Protein AF-A0A7S2GLL6-F1 (afdb_monomer_lite)

Secondary structure (DSSP, 8-state):
---HHHHH-SHHHHHHHHTTSEEEEEEESSTT--SB-SSEEEEPPEEEEEHHHHHHHHHTT--SS-EEEEEEEESTT-HHHHTT-PPPGGGTT---S--EEEEE-S---PPS---SS-------SS--------GGGGGGS-----EEEE--

Organism: NCBI:txid156173

Radius of gyration: 17.19 Å; chains: 1; bounding box: 39×44×42 Å

Foldseek 3Di:
DQQLLLVQDDLVLCCVQFQAPKAKKFKAQAQLDALDDPAAGEAGAIDIDGPNVVSVVLVVVDPRRMWMKGDFTACVVRVSVVVSRPDDPVCVPDDDPTDGDIDINPRDDDDDDDDPDPDDDDDNDDDDDDDDDDPVCPVVPPDDDHHYHYDD

Structure (mmCIF, N/CA/C/O backbone):
data_AF-A0A7S2GLL6-F1
#
_entry.id   AF-A0A7S2GLL6-F1
#
loop_
_atom_site.group_PDB
_atom_site.id
_atom_site.type_symbol
_atom_site.label_atom_id
_atom_site.label_alt_id
_atom_site.label_comp_id
_atom_site.label_asym_id
_atom_site.label_entity_id
_atom_site.label_seq_id
_atom_site.pdbx_PDB_ins_code
_atom_site.Cartn_x
_atom_site.Cartn_y
_atom_site.Cartn_z
_atom_site.occupancy
_atom_site.B_iso_or_equiv
_atom_site.auth_seq_id
_atom_site.auth_comp_id
_atom_site.auth_asym_id
_atom_site.auth_atom_id
_atom_site.pdbx_PDB_model_num
ATOM 1 N N . GLU A 1 1 ? -16.017 -15.454 1.161 1.00 59.62 1 GLU A N 1
ATOM 2 C CA . GLU A 1 1 ? -16.542 -14.085 1.348 1.00 59.62 1 GLU A CA 1
ATOM 3 C C . GLU A 1 1 ? -16.637 -13.806 2.843 1.00 59.62 1 GLU A C 1
ATOM 5 O O . GLU A 1 1 ? -16.836 -14.754 3.592 1.00 59.62 1 GLU A O 1
ATOM 10 N N . GLY A 1 2 ? -16.397 -12.566 3.283 1.00 84.25 2 GLY A N 1
ATOM 11 C CA . GLY A 1 2 ? -16.370 -12.213 4.713 1.00 84.25 2 GLY A CA 1
ATOM 12 C C . GLY A 1 2 ? -14.980 -12.174 5.362 1.00 84.25 2 GLY A C 1
ATOM 13 O O . GLY A 1 2 ? -14.867 -12.342 6.573 1.00 84.25 2 GLY A O 1
ATOM 14 N N . TRP A 1 3 ? -13.912 -11.973 4.583 1.00 92.50 3 TRP A N 1
ATOM 15 C CA . TRP A 1 3 ? -12.583 -11.766 5.162 1.00 92.50 3 TRP A CA 1
ATOM 16 C C . TRP A 1 3 ? -12.548 -10.422 5.900 1.00 92.50 3 TRP A C 1
ATOM 18 O O . TRP A 1 3 ? -12.931 -9.404 5.318 1.00 92.50 3 TRP A O 1
ATOM 28 N N . GLY A 1 4 ? -12.100 -10.417 7.160 1.00 95.69 4 GLY A N 1
ATOM 29 C CA . GLY A 1 4 ? -12.157 -9.259 8.063 1.00 95.69 4 GLY A CA 1
ATOM 30 C C . GLY A 1 4 ? -11.750 -7.931 7.412 1.00 95.69 4 GLY A C 1
ATOM 31 O O . GLY A 1 4 ? -12.572 -7.012 7.414 1.00 95.69 4 GLY A O 1
ATOM 32 N N . PRO A 1 5 ? -10.582 -7.842 6.746 1.00 95.56 5 PRO A N 1
ATOM 33 C CA . PRO A 1 5 ? -10.143 -6.618 6.082 1.00 95.56 5 PRO A CA 1
ATOM 34 C C . PRO A 1 5 ? -11.139 -6.078 5.056 1.00 95.56 5 PRO A C 1
ATOM 36 O O . PRO A 1 5 ? -11.451 -4.893 5.054 1.00 95.56 5 PRO A O 1
ATOM 39 N N . THR A 1 6 ? -11.699 -6.942 4.207 1.00 94.06 6 THR A N 1
ATOM 40 C CA . THR A 1 6 ? -12.628 -6.514 3.142 1.00 94.06 6 THR A CA 1
ATOM 41 C C . THR A 1 6 ? -13.955 -5.978 3.673 1.00 94.06 6 THR A C 1
ATOM 43 O O . THR A 1 6 ? -14.636 -5.232 2.975 1.00 94.06 6 THR A O 1
ATOM 46 N N . VAL A 1 7 ? -14.317 -6.346 4.904 1.00 94.62 7 VAL A N 1
ATOM 47 C CA . VAL A 1 7 ? -15.575 -5.944 5.540 1.00 94.62 7 VAL A CA 1
ATOM 48 C C . VAL A 1 7 ? -15.368 -4.740 6.454 1.00 94.62 7 VAL A C 1
ATOM 50 O O . VAL A 1 7 ? -16.154 -3.799 6.403 1.00 94.62 7 VAL A O 1
ATOM 53 N N . ARG A 1 8 ? -14.316 -4.767 7.279 1.00 96.00 8 ARG A N 1
ATOM 54 C CA . ARG A 1 8 ? -14.133 -3.846 8.408 1.00 96.00 8 ARG A CA 1
ATOM 55 C C . ARG A 1 8 ? -13.152 -2.723 8.137 1.00 96.00 8 ARG A C 1
ATOM 57 O O . ARG A 1 8 ? -13.306 -1.664 8.716 1.00 96.00 8 ARG A O 1
ATOM 64 N N . TRP A 1 9 ? -12.145 -2.924 7.283 1.00 95.88 9 TRP A N 1
ATOM 65 C CA . TRP A 1 9 ? -11.098 -1.915 7.111 1.00 95.88 9 TRP A CA 1
ATOM 66 C C . TRP A 1 9 ? -11.604 -0.753 6.256 1.00 95.88 9 TRP A C 1
ATOM 68 O O . TRP A 1 9 ? -11.473 -0.720 5.027 1.00 95.88 9 TRP A O 1
ATOM 78 N N . ASP A 1 10 ? -12.225 0.198 6.935 1.00 94.06 10 ASP A N 1
ATOM 79 C CA . ASP A 1 10 ? -12.424 1.570 6.508 1.00 94.06 10 ASP A CA 1
ATOM 80 C C . ASP A 1 10 ? -11.568 2.514 7.366 1.00 94.06 10 ASP A C 1
ATOM 82 O O . ASP A 1 10 ? -10.787 2.094 8.219 1.00 94.06 10 ASP A O 1
ATOM 86 N N . ALA A 1 11 ? -11.669 3.813 7.106 1.00 93.81 11 ALA A N 1
ATOM 87 C CA . ALA A 1 11 ? -10.831 4.782 7.789 1.00 93.81 11 ALA A CA 1
ATOM 88 C C . ALA A 1 11 ? -11.160 4.950 9.289 1.00 93.81 11 ALA A C 1
ATOM 90 O O . ALA A 1 11 ? -10.252 5.299 10.037 1.00 93.81 11 ALA A O 1
ATOM 91 N N . ASP A 1 12 ? -12.396 4.696 9.739 1.00 96.12 12 ASP A N 1
ATOM 92 C CA . ASP A 1 12 ? -12.729 4.777 11.171 1.00 96.12 12 ASP A CA 1
ATOM 93 C C . ASP A 1 12 ? -12.155 3.567 11.904 1.00 96.12 12 ASP A C 1
ATOM 95 O O . ASP A 1 12 ? -11.447 3.723 12.897 1.00 96.12 12 ASP A O 1
ATOM 99 N N . HIS A 1 13 ? -12.351 2.370 11.349 1.00 97.44 13 HIS A N 1
ATOM 100 C CA . HIS A 1 13 ? -11.842 1.129 11.928 1.00 97.44 13 HIS A CA 1
ATOM 101 C C . HIS A 1 13 ? -10.313 1.110 12.020 1.00 97.44 13 HIS A C 1
ATOM 103 O O . HIS A 1 13 ? -9.748 0.731 13.043 1.00 97.44 13 HIS A O 1
ATOM 109 N N . LEU A 1 14 ? -9.612 1.566 10.975 1.00 96.31 14 LEU A N 1
ATOM 110 C CA . LEU A 1 14 ? -8.148 1.667 11.015 1.00 96.31 14 LEU A CA 1
ATOM 111 C C . LEU A 1 14 ? -7.670 2.641 12.110 1.00 96.31 14 LEU A C 1
ATOM 113 O O . LEU A 1 14 ? -6.650 2.392 12.757 1.00 96.31 14 LEU A O 1
ATOM 117 N N . GLN A 1 15 ? -8.402 3.738 12.327 1.00 96.31 15 GLN A N 1
ATOM 118 C CA . GLN A 1 15 ? -8.087 4.718 13.364 1.00 96.31 15 GLN A CA 1
ATOM 119 C C . GLN A 1 15 ? -8.365 4.170 14.770 1.00 96.31 15 GLN A C 1
ATOM 121 O O . GLN A 1 15 ? -7.562 4.395 15.672 1.00 96.31 15 GLN A O 1
ATOM 126 N N . GLU A 1 16 ? -9.454 3.427 14.952 1.00 97.75 16 GLU A N 1
ATOM 127 C CA . GLU A 1 16 ? -9.795 2.782 16.221 1.00 97.75 16 GLU A CA 1
ATOM 128 C C . GLU A 1 16 ? -8.783 1.690 16.594 1.00 97.75 16 GLU A C 1
ATOM 130 O O . GLU A 1 16 ? -8.258 1.681 17.707 1.00 97.75 16 GLU A O 1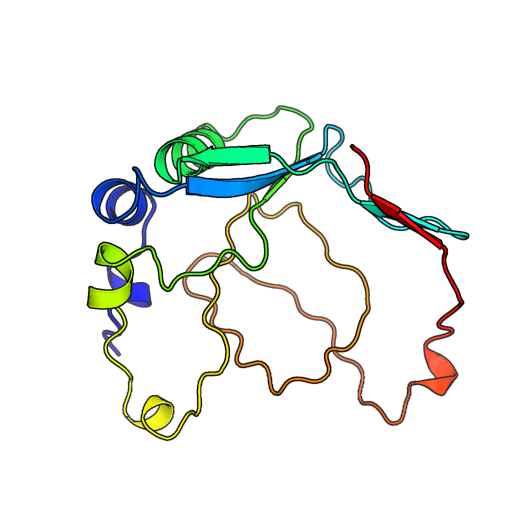
ATOM 135 N N . MET A 1 17 ? -8.455 0.803 15.652 1.00 97.75 17 MET A N 1
ATOM 136 C CA . MET A 1 17 ? -7.684 -0.409 15.945 1.00 97.75 17 MET A CA 1
ATOM 137 C C . MET A 1 17 ? -6.169 -0.208 15.981 1.00 97.75 17 MET A C 1
ATOM 139 O O . MET A 1 17 ? -5.469 -0.993 16.620 1.00 97.75 17 MET A O 1
ATOM 143 N N . ALA A 1 18 ? -5.643 0.791 15.268 1.00 97.44 18 ALA A N 1
ATOM 144 C CA . ALA A 1 18 ? -4.201 1.020 15.169 1.00 97.44 18 ALA A CA 1
ATOM 145 C C . ALA A 1 18 ? -3.824 2.507 15.094 1.00 97.44 18 ALA A C 1
ATOM 147 O O . ALA A 1 18 ? -2.694 2.844 14.756 1.00 97.44 18 ALA A O 1
ATOM 148 N N . GLY A 1 19 ? -4.734 3.429 15.423 1.00 97.06 19 GLY A N 1
ATOM 149 C CA . GLY A 1 19 ? -4.502 4.862 15.238 1.00 97.06 19 GLY A CA 1
ATOM 150 C C . GLY A 1 19 ? -3.318 5.433 16.018 1.00 97.06 19 GLY A C 1
ATOM 151 O O . GLY A 1 19 ? -2.760 6.434 15.580 1.00 97.06 19 GLY A O 1
ATOM 152 N N . ALA A 1 20 ? -2.923 4.820 17.138 1.00 96.94 20 ALA A N 1
ATOM 153 C CA . ALA A 1 20 ? -1.761 5.232 17.928 1.00 96.94 20 ALA A CA 1
ATOM 154 C C . ALA A 1 20 ? -0.426 4.676 17.401 1.00 96.94 20 ALA A C 1
ATOM 156 O O . ALA A 1 20 ? 0.625 5.175 17.808 1.00 96.94 20 ALA A O 1
ATOM 157 N N . GLU A 1 21 ? -0.466 3.680 16.511 1.00 96.69 21 GLU A N 1
ATOM 158 C CA . GLU A 1 21 ? 0.728 3.007 16.010 1.00 96.69 21 GLU A CA 1
ATOM 159 C C . GLU A 1 21 ? 1.549 3.948 15.120 1.00 96.69 21 GLU A C 1
ATOM 161 O O . GLU A 1 21 ? 0.986 4.624 14.244 1.00 96.69 21 GLU A O 1
ATOM 166 N N . PRO A 1 22 ? 2.875 4.022 15.324 1.00 96.12 22 PRO A N 1
ATOM 167 C CA . PRO A 1 22 ? 3.742 4.797 14.460 1.00 96.12 22 PRO A CA 1
ATOM 168 C C . PRO A 1 22 ? 3.900 4.096 13.109 1.00 96.12 22 PRO A C 1
ATOM 170 O O . PRO A 1 22 ? 4.077 2.880 13.036 1.00 96.12 22 PRO A O 1
ATOM 173 N N . LEU A 1 23 ? 3.919 4.874 12.030 1.00 95.12 23 LEU A N 1
ATOM 174 C CA . LEU A 1 23 ? 4.334 4.386 10.723 1.00 95.12 23 LEU A CA 1
ATOM 175 C C . LEU A 1 23 ? 5.187 5.404 9.979 1.00 95.12 23 LEU A C 1
ATOM 177 O O . LEU A 1 23 ? 5.034 6.620 10.131 1.00 95.12 23 LEU A O 1
ATOM 181 N N . GLU A 1 24 ? 6.082 4.876 9.150 1.00 94.50 24 GLU A N 1
ATOM 182 C CA . GLU A 1 24 ? 6.837 5.680 8.203 1.00 94.50 24 GLU A CA 1
ATOM 183 C C . GLU A 1 24 ? 5.901 6.183 7.101 1.00 94.50 24 GLU A C 1
ATOM 185 O O . GLU A 1 24 ? 5.140 5.423 6.489 1.00 94.50 24 GLU A O 1
ATOM 190 N N . VAL A 1 25 ? 5.981 7.478 6.839 1.00 92.19 25 VAL A N 1
ATOM 191 C CA . VAL A 1 25 ? 5.300 8.148 5.745 1.00 92.19 25 VAL A CA 1
ATOM 192 C C . VAL A 1 25 ? 6.304 8.923 4.920 1.00 92.19 25 VAL A C 1
ATOM 194 O O . VAL A 1 25 ? 7.343 9.386 5.396 1.00 92.19 25 VAL A O 1
ATOM 197 N N . THR A 1 26 ? 5.962 9.103 3.662 1.00 89.00 26 THR A N 1
ATOM 198 C CA . THR A 1 26 ? 6.678 9.982 2.764 1.00 89.00 26 THR A CA 1
ATOM 199 C C . THR A 1 26 ? 5.726 11.054 2.270 1.00 89.00 26 THR A C 1
ATOM 201 O O . THR A 1 26 ? 4.582 10.766 1.908 1.00 89.00 26 THR A O 1
ATOM 204 N N . VAL A 1 27 ? 6.218 12.291 2.256 1.00 84.69 27 VAL A N 1
ATOM 205 C CA . VAL A 1 27 ? 5.485 13.458 1.770 1.00 84.69 27 VAL A CA 1
ATOM 206 C C . VAL A 1 27 ? 6.241 14.042 0.587 1.00 84.69 27 VAL A C 1
ATOM 208 O O . VAL A 1 27 ? 7.425 14.357 0.682 1.00 84.69 27 VAL A O 1
ATOM 211 N N . VAL A 1 28 ? 5.547 14.195 -0.533 1.00 79.69 28 VAL A N 1
ATOM 212 C CA . VAL A 1 28 ? 6.074 14.806 -1.751 1.00 79.69 28 VAL A CA 1
ATOM 213 C C . VAL A 1 28 ? 5.324 16.110 -1.973 1.00 79.69 28 VAL A C 1
ATOM 215 O O . VAL A 1 28 ? 4.107 16.101 -2.087 1.00 79.69 28 VAL A O 1
ATOM 218 N N . THR A 1 29 ? 6.029 17.239 -2.020 1.00 72.50 29 THR A N 1
ATOM 219 C CA . THR A 1 29 ? 5.430 18.591 -2.046 1.00 72.50 29 THR A CA 1
ATOM 220 C C . THR A 1 29 ? 4.953 19.056 -3.423 1.00 72.50 29 THR A C 1
ATOM 222 O O . THR A 1 29 ? 4.463 20.175 -3.554 1.00 72.50 29 THR A O 1
ATOM 225 N N . GLN A 1 30 ? 5.109 18.215 -4.446 1.00 70.94 30 GLN A N 1
ATOM 226 C CA . GLN A 1 30 ? 4.552 18.417 -5.777 1.00 70.94 30 GLN A CA 1
ATOM 227 C C . GLN A 1 30 ? 3.923 17.104 -6.241 1.00 70.94 30 GLN A C 1
ATOM 229 O O . GLN A 1 30 ? 4.636 16.125 -6.501 1.00 70.94 30 GLN A O 1
ATOM 234 N N . ALA A 1 31 ? 2.596 17.084 -6.357 1.00 63.72 31 ALA A N 1
ATOM 235 C CA . ALA A 1 31 ? 1.864 15.909 -6.807 1.00 63.72 31 ALA A CA 1
ATOM 236 C C . ALA A 1 31 ? 2.359 15.465 -8.193 1.00 63.72 31 ALA A C 1
ATOM 238 O O . ALA A 1 31 ? 2.583 16.276 -9.095 1.00 63.72 31 ALA A O 1
ATOM 239 N N . GLY A 1 32 ? 2.577 14.160 -8.358 1.00 61.12 32 GLY A N 1
ATOM 240 C CA . GLY A 1 32 ? 3.076 13.589 -9.611 1.00 61.12 32 GLY A CA 1
ATOM 241 C C . GLY A 1 32 ? 4.551 13.871 -9.922 1.00 61.12 32 GLY A C 1
ATOM 242 O O . GLY A 1 32 ? 5.015 13.468 -10.989 1.00 61.12 32 GLY A O 1
ATOM 243 N N . SER A 1 33 ? 5.306 14.515 -9.022 1.00 66.50 33 SER A N 1
ATOM 244 C CA . SER A 1 33 ? 6.765 14.518 -9.138 1.00 66.50 33 SER A CA 1
ATOM 245 C C . SER A 1 33 ? 7.295 13.107 -8.871 1.00 66.50 33 SER A C 1
ATOM 247 O O . SER A 1 33 ? 6.890 12.424 -7.931 1.00 66.50 33 SER A O 1
ATOM 249 N N . PHE A 1 34 ? 8.138 12.628 -9.782 1.00 65.06 34 PHE A N 1
ATOM 250 C CA . PHE A 1 34 ? 8.639 11.262 -9.761 1.00 65.06 34 PHE A CA 1
ATOM 251 C C . PHE A 1 34 ? 9.947 11.198 -8.992 1.00 65.06 34 PHE A C 1
ATOM 253 O O . PHE A 1 34 ? 10.821 12.043 -9.181 1.00 65.06 34 PHE A O 1
ATOM 260 N N . GLU A 1 35 ? 10.135 10.100 -8.262 1.00 73.12 35 GLU A N 1
ATOM 261 C CA . GLU A 1 35 ? 11.434 9.739 -7.694 1.00 73.12 35 GLU A CA 1
ATOM 262 C C . GLU A 1 35 ? 12.485 9.496 -8.788 1.00 73.12 35 GLU A C 1
ATOM 264 O O . GLU A 1 35 ? 13.644 9.302 -8.481 1.00 73.12 35 GLU A O 1
ATOM 269 N N . VAL A 1 36 ? 12.134 9.461 -10.078 1.00 72.81 36 VAL A N 1
ATOM 270 C CA . VAL A 1 36 ? 13.047 9.057 -11.155 1.00 72.81 36 VAL A CA 1
ATOM 271 C C . VAL A 1 36 ? 13.447 10.224 -12.034 1.00 72.81 36 VAL A C 1
ATOM 273 O O . VAL A 1 36 ? 12.615 10.862 -12.676 1.00 72.81 36 VAL A O 1
ATOM 276 N N . ARG A 1 37 ? 14.760 10.404 -12.153 1.00 76.50 37 ARG A N 1
ATOM 277 C CA . ARG A 1 37 ? 15.433 11.224 -13.159 1.00 76.50 37 ARG A CA 1
ATOM 278 C C . ARG A 1 37 ? 16.224 10.320 -14.111 1.00 76.50 37 ARG A C 1
ATOM 280 O O . ARG A 1 37 ? 16.400 9.126 -13.864 1.00 76.50 37 ARG A O 1
ATOM 287 N N . ASN A 1 38 ? 16.730 10.894 -15.201 1.00 76.75 38 ASN A N 1
ATOM 288 C CA . ASN A 1 38 ? 17.503 10.142 -16.196 1.00 76.75 38 ASN A CA 1
ATOM 289 C C . ASN A 1 38 ? 18.761 9.488 -15.594 1.00 76.75 38 ASN A C 1
ATOM 291 O O . ASN A 1 38 ? 19.086 8.357 -15.945 1.00 76.75 38 ASN A O 1
ATOM 295 N N . ASP A 1 39 ? 19.437 10.170 -14.667 1.00 81.69 39 ASP A N 1
ATOM 296 C CA . ASP A 1 39 ? 20.724 9.765 -14.088 1.00 81.69 39 ASP A CA 1
ATOM 297 C C . ASP A 1 39 ? 20.642 9.277 -12.627 1.00 81.69 39 ASP A C 1
ATOM 299 O O . ASP A 1 39 ? 21.629 8.778 -12.072 1.00 81.69 39 ASP A O 1
ATOM 303 N N . ARG A 1 40 ? 19.486 9.435 -11.973 1.00 82.19 40 ARG A N 1
ATOM 304 C CA . ARG A 1 40 ? 19.317 9.156 -10.541 1.00 82.19 40 ARG A CA 1
ATOM 305 C C . ARG A 1 40 ? 17.876 8.861 -10.147 1.00 82.19 40 ARG A C 1
ATOM 307 O O . ARG A 1 40 ? 16.942 9.176 -10.878 1.00 82.19 40 ARG A O 1
ATOM 314 N N . ILE A 1 41 ? 17.725 8.282 -8.968 1.00 82.44 41 ILE A N 1
ATOM 315 C CA . ILE A 1 41 ? 16.475 8.157 -8.239 1.00 82.44 41 ILE A CA 1
ATOM 316 C C . ILE A 1 41 ? 16.586 9.076 -7.013 1.00 82.44 41 ILE A C 1
ATOM 318 O O . ILE A 1 41 ? 17.521 8.939 -6.234 1.00 82.44 41 ILE A O 1
ATOM 322 N N . GLU A 1 42 ? 15.690 10.049 -6.890 1.00 83.25 42 GLU A N 1
ATOM 323 C CA . GLU A 1 42 ? 15.553 10.973 -5.764 1.00 83.25 42 GLU A CA 1
ATOM 324 C C . GLU A 1 42 ? 14.428 10.464 -4.862 1.00 83.25 42 GLU A C 1
ATOM 326 O O . GLU A 1 42 ? 13.247 10.629 -5.174 1.00 83.25 42 GLU A O 1
ATOM 331 N N . ARG A 1 43 ? 14.778 9.825 -3.746 1.00 81.38 43 ARG A N 1
ATOM 332 C CA . ARG A 1 43 ? 13.786 9.380 -2.768 1.00 81.38 43 ARG A CA 1
ATOM 333 C C . ARG A 1 43 ? 13.407 10.541 -1.857 1.00 81.38 43 ARG A C 1
ATOM 335 O O . ARG A 1 43 ? 14.309 11.219 -1.353 1.00 81.38 43 ARG A O 1
ATOM 342 N N . PRO A 1 44 ? 12.110 10.770 -1.605 1.00 81.56 44 PRO A N 1
ATOM 343 C CA . PRO A 1 44 ? 11.693 11.865 -0.754 1.00 81.56 44 PRO A CA 1
ATOM 344 C C . PRO A 1 44 ? 12.033 11.551 0.712 1.00 81.56 44 PRO A C 1
ATOM 346 O O . PRO A 1 44 ? 12.240 10.380 1.065 1.00 81.56 44 PRO A O 1
ATOM 349 N N . PRO A 1 45 ? 12.113 12.580 1.571 1.00 82.69 45 PRO A N 1
ATOM 350 C CA . PRO A 1 45 ? 12.409 12.385 2.979 1.00 82.69 45 PRO A CA 1
ATOM 351 C C . PRO A 1 45 ? 11.313 11.548 3.638 1.00 82.69 45 PRO A C 1
ATOM 353 O O . PRO A 1 45 ? 10.123 11.643 3.316 1.00 82.69 45 PRO A O 1
ATOM 356 N N . LYS A 1 46 ? 11.743 10.710 4.574 1.00 87.44 46 LYS A N 1
ATOM 357 C CA . LYS A 1 46 ? 10.866 9.868 5.380 1.00 87.44 46 LYS A CA 1
ATOM 358 C C . LYS A 1 46 ? 10.584 10.573 6.696 1.00 87.44 46 LYS A C 1
ATOM 360 O O . LYS A 1 46 ? 11.460 11.195 7.289 1.00 87.44 46 LYS A O 1
ATOM 365 N N . SER A 1 47 ? 9.352 10.480 7.158 1.00 90.44 47 SER A N 1
ATOM 366 C CA . SER A 1 47 ? 8.935 10.960 8.472 1.00 90.44 47 SER A CA 1
ATOM 367 C C . SER A 1 47 ? 8.143 9.869 9.169 1.00 90.44 47 SER A C 1
ATOM 369 O O . SER A 1 47 ? 7.632 8.959 8.524 1.00 90.44 47 SER A O 1
ATOM 371 N N . VAL A 1 48 ? 8.033 9.951 10.488 1.00 93.88 48 VAL A N 1
ATOM 372 C CA . VAL A 1 48 ? 7.195 9.040 11.271 1.00 93.88 48 VAL A CA 1
ATOM 373 C C . VAL A 1 48 ? 6.031 9.838 11.835 1.00 93.88 48 VAL A C 1
ATOM 375 O O . VAL A 1 48 ? 6.227 10.922 12.381 1.00 93.88 48 VAL A O 1
ATOM 378 N N . MET A 1 49 ? 4.821 9.308 11.702 1.00 95.00 49 MET A N 1
ATOM 379 C CA . MET A 1 49 ? 3.624 9.848 12.349 1.00 95.00 49 MET A CA 1
ATOM 380 C C . MET A 1 49 ? 2.743 8.711 12.848 1.00 95.00 49 MET A C 1
ATOM 382 O O . MET A 1 49 ? 3.033 7.544 12.596 1.00 95.00 49 MET A O 1
ATOM 386 N N . LYS A 1 50 ? 1.673 9.037 13.569 1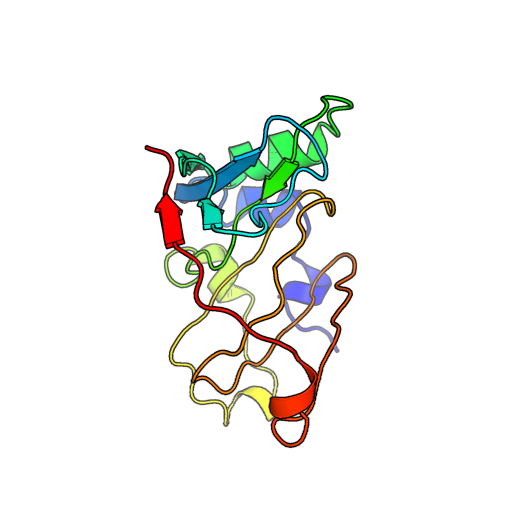.00 97.00 50 LYS A N 1
ATOM 387 C CA . LYS A 1 50 ? 0.678 8.042 13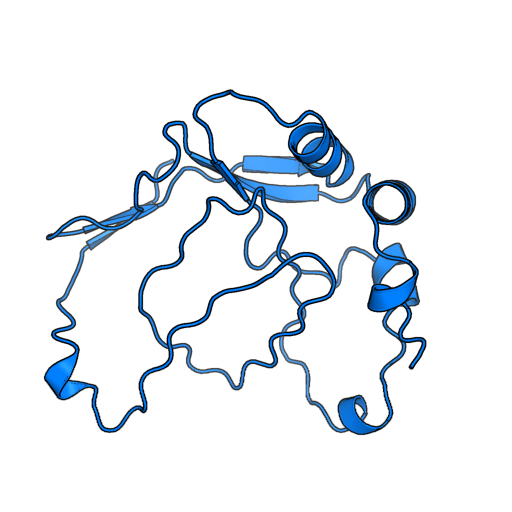.960 1.00 97.00 50 LYS A CA 1
ATOM 388 C C . LYS A 1 50 ? -0.212 7.686 12.772 1.00 97.00 50 LYS A C 1
ATOM 390 O O . LYS A 1 50 ? -0.552 8.557 11.968 1.00 97.00 50 LYS A O 1
ATOM 395 N N . LEU A 1 51 ? -0.666 6.437 12.697 1.00 96.44 51 LEU A N 1
ATOM 396 C CA . LEU A 1 51 ? -1.606 5.995 11.662 1.00 96.44 51 LEU A CA 1
ATOM 397 C C . LEU A 1 51 ? -2.884 6.841 11.647 1.00 96.44 51 LEU A C 1
ATOM 399 O O . LEU A 1 51 ? -3.366 7.213 10.579 1.00 96.44 51 LEU A O 1
ATOM 403 N N . GLY A 1 52 ? -3.409 7.194 12.822 1.00 95.94 52 GLY A N 1
ATOM 404 C CA . GLY A 1 52 ? -4.598 8.036 12.934 1.00 95.94 52 GLY A CA 1
ATOM 405 C C . GLY A 1 52 ? -4.402 9.430 12.331 1.00 95.94 52 GLY A C 1
ATOM 406 O O . GLY A 1 52 ? -5.329 9.963 11.718 1.00 95.94 52 GLY A O 1
ATOM 407 N N . ASP A 1 53 ? -3.196 9.993 12.442 1.00 94.81 53 ASP A N 1
ATOM 408 C CA . ASP A 1 53 ? -2.860 11.287 11.842 1.00 94.81 53 ASP A CA 1
ATOM 409 C C . ASP A 1 53 ? -2.796 11.171 10.315 1.00 94.81 53 ASP A C 1
ATOM 411 O O . ASP A 1 53 ? -3.395 11.988 9.615 1.00 94.81 53 ASP A O 1
ATOM 415 N N . LEU A 1 54 ? -2.170 10.109 9.788 1.00 93.62 54 LEU A N 1
ATOM 416 C CA . LEU A 1 54 ? -2.168 9.827 8.349 1.00 93.62 54 LEU A CA 1
ATOM 417 C C . LEU A 1 54 ? -3.595 9.681 7.805 1.00 93.62 54 LEU A C 1
ATOM 419 O O . LEU A 1 54 ? -3.938 10.296 6.798 1.00 93.62 54 LEU A O 1
ATOM 423 N N . ILE A 1 55 ? -4.446 8.897 8.470 1.00 93.75 55 ILE A N 1
ATOM 424 C CA . ILE A 1 55 ? -5.843 8.705 8.059 1.00 93.75 55 ILE A CA 1
ATOM 425 C C . ILE A 1 55 ? -6.589 10.039 8.038 1.00 93.75 55 ILE A C 1
ATOM 427 O O . ILE A 1 55 ? -7.320 10.322 7.087 1.00 93.75 55 ILE A O 1
ATOM 431 N N . ARG A 1 56 ? -6.392 10.881 9.060 1.00 92.00 56 ARG A N 1
ATOM 432 C CA . ARG A 1 56 ? -6.988 12.217 9.109 1.00 92.00 56 ARG A CA 1
ATOM 433 C C . ARG A 1 56 ? -6.526 13.069 7.926 1.00 92.00 56 ARG A C 1
ATOM 435 O O . ARG A 1 56 ? -7.369 13.696 7.292 1.00 92.00 56 ARG A O 1
ATOM 442 N N . LEU A 1 57 ? -5.235 13.055 7.591 1.00 89.75 57 LEU A N 1
ATOM 443 C CA . LEU A 1 57 ? -4.700 13.774 6.429 1.00 89.75 57 LEU A CA 1
ATOM 444 C C . LEU A 1 57 ? -5.313 13.275 5.112 1.00 89.75 57 LEU A C 1
ATOM 446 O O . LEU A 1 57 ? -5.770 14.086 4.311 1.00 89.75 57 LEU A O 1
ATOM 450 N N . LEU A 1 58 ? -5.416 11.956 4.920 1.00 88.06 58 LEU A N 1
ATOM 451 C CA . LEU A 1 58 ? -6.035 11.361 3.728 1.00 88.06 58 LEU A CA 1
ATOM 452 C C . LEU A 1 58 ? -7.539 11.687 3.620 1.00 88.06 58 LEU A C 1
ATOM 454 O O . LEU A 1 58 ? -8.055 11.890 2.520 1.00 88.06 58 LEU A O 1
ATOM 458 N N . ARG A 1 59 ? -8.252 11.771 4.753 1.00 86.50 59 ARG A N 1
ATOM 459 C CA . ARG A 1 59 ? -9.678 12.149 4.814 1.00 86.50 59 ARG A CA 1
ATOM 460 C C . ARG A 1 59 ? -9.929 13.607 4.496 1.00 86.50 59 ARG A C 1
ATOM 462 O O . ARG A 1 59 ? -10.922 13.918 3.845 1.00 86.50 59 ARG A O 1
ATOM 469 N N . LEU A 1 60 ? -9.046 14.486 4.964 1.00 82.31 60 LEU A N 1
ATOM 470 C CA . LEU A 1 60 ? -9.173 15.924 4.760 1.00 82.31 60 LEU A CA 1
ATOM 471 C C . LEU A 1 60 ? -9.057 16.325 3.283 1.00 82.31 60 LEU A C 1
ATOM 473 O O . LEU A 1 60 ? -9.232 17.508 3.014 1.00 82.31 60 LEU A O 1
ATOM 477 N N . LYS A 1 61 ? -8.809 15.363 2.364 1.00 63.31 61 LYS A N 1
ATOM 478 C CA . LYS A 1 61 ? -8.765 15.523 0.900 1.00 63.31 61 LYS A CA 1
ATOM 479 C C . LYS A 1 61 ? -8.217 16.894 0.546 1.00 63.31 61 LYS A C 1
ATOM 481 O O . LYS A 1 61 ? -8.930 17.767 0.063 1.00 63.31 61 LYS A O 1
ATOM 486 N N . THR A 1 62 ? -6.961 17.112 0.907 1.00 57.97 62 THR A N 1
ATOM 487 C CA . THR A 1 62 ? -6.354 18.413 0.696 1.00 57.97 62 THR A CA 1
ATOM 488 C C . THR A 1 62 ? -6.133 18.597 -0.801 1.00 57.97 62 THR A C 1
ATOM 490 O O . THR A 1 62 ? -5.322 17.875 -1.372 1.00 57.97 62 THR A O 1
ATOM 493 N N . ASP A 1 63 ? -6.739 19.626 -1.400 1.00 59.31 63 ASP A N 1
ATOM 494 C CA . ASP A 1 63 ? -6.347 20.202 -2.706 1.00 59.31 63 ASP A CA 1
ATOM 495 C C . ASP A 1 63 ? -4.923 20.800 -2.683 1.00 59.31 63 ASP A C 1
ATOM 497 O O . ASP A 1 63 ? -4.489 21.517 -3.587 1.00 59.31 63 ASP A O 1
ATOM 501 N N . ALA A 1 64 ? -4.177 20.540 -1.612 1.00 61.16 64 ALA A N 1
ATOM 502 C CA . ALA A 1 64 ? -2.770 20.821 -1.549 1.00 61.16 64 ALA A CA 1
ATOM 503 C C . ALA A 1 64 ? -2.067 19.981 -2.618 1.00 61.16 64 ALA A C 1
ATOM 505 O O . ALA A 1 64 ? -2.338 18.794 -2.781 1.00 61.16 64 ALA A O 1
ATOM 506 N N . ASN A 1 65 ? -1.144 20.608 -3.340 1.00 68.75 65 ASN A N 1
ATOM 507 C CA . ASN A 1 65 ? -0.334 19.981 -4.379 1.00 68.75 65 ASN A CA 1
ATOM 508 C C . ASN A 1 65 ? 0.709 19.013 -3.782 1.00 68.75 65 ASN A C 1
ATOM 510 O O . ASN A 1 65 ? 1.892 19.119 -4.077 1.00 68.75 65 ASN A O 1
ATOM 514 N N . LEU A 1 66 ? 0.298 18.108 -2.898 1.00 75.25 66 LEU A N 1
ATOM 515 C CA . LEU A 1 66 ? 1.162 17.184 -2.180 1.00 75.25 66 LEU A CA 1
ATOM 516 C C . LEU A 1 66 ? 0.687 15.743 -2.354 1.00 75.25 66 LEU A C 1
ATOM 518 O O . LEU A 1 66 ? -0.490 15.486 -2.580 1.00 75.25 66 LEU A O 1
ATOM 522 N N . THR A 1 67 ? 1.625 14.808 -2.250 1.00 81.94 67 THR A N 1
ATOM 523 C CA . THR A 1 67 ? 1.350 13.374 -2.215 1.00 81.94 67 THR A CA 1
ATOM 524 C C . THR A 1 67 ? 1.821 12.801 -0.888 1.00 81.94 67 THR A C 1
ATOM 526 O O . THR A 1 67 ? 2.990 12.969 -0.536 1.00 81.94 67 THR A O 1
ATOM 529 N N . ILE A 1 68 ? 0.935 12.121 -0.160 1.00 86.25 68 ILE A N 1
ATOM 530 C CA . ILE A 1 68 ? 1.263 11.430 1.093 1.00 86.25 68 ILE A CA 1
ATOM 531 C C . ILE A 1 68 ? 1.025 9.943 0.906 1.00 86.25 68 ILE A C 1
ATOM 533 O O . ILE A 1 68 ? -0.052 9.503 0.494 1.00 86.25 68 ILE A O 1
ATOM 537 N N . TYR A 1 69 ? 2.033 9.154 1.254 1.00 88.81 69 TYR A N 1
ATOM 538 C CA . TYR A 1 69 ? 1.918 7.711 1.211 1.00 88.81 69 TYR A CA 1
ATOM 539 C C . TYR A 1 69 ? 2.720 7.057 2.338 1.00 88.81 69 TYR A C 1
ATOM 541 O O . TYR A 1 69 ? 3.762 7.551 2.762 1.00 88.81 69 TYR A O 1
ATOM 549 N N . SER A 1 70 ? 2.252 5.896 2.778 1.00 91.69 70 SER A N 1
ATOM 550 C CA . SER A 1 70 ? 3.043 4.923 3.518 1.00 91.69 70 SER A CA 1
ATOM 551 C C . SER A 1 70 ? 3.247 3.697 2.632 1.00 91.69 70 SER A C 1
ATOM 553 O O . SER A 1 70 ? 2.288 3.149 2.073 1.00 91.69 70 SER A O 1
ATOM 555 N N . ARG A 1 71 ? 4.509 3.302 2.439 1.00 88.19 71 ARG A N 1
ATOM 556 C CA . ARG A 1 71 ? 4.894 2.154 1.608 1.00 88.19 71 ARG A CA 1
ATOM 557 C C . ARG A 1 71 ? 5.553 1.102 2.481 1.00 88.19 71 ARG A C 1
ATOM 559 O O . ARG A 1 71 ? 6.441 1.445 3.248 1.00 88.19 71 ARG A O 1
ATOM 566 N N . GLN A 1 72 ? 5.157 -0.159 2.299 1.00 91.50 72 GLN A N 1
ATOM 567 C CA . GLN A 1 72 ? 5.771 -1.297 2.993 1.00 91.50 72 GLN A CA 1
ATOM 568 C C . GLN A 1 72 ? 5.835 -1.094 4.520 1.00 91.50 72 GLN A C 1
ATOM 570 O O . GLN A 1 72 ? 6.819 -1.465 5.151 1.00 91.50 72 GLN A O 1
ATOM 575 N N . ALA A 1 73 ? 4.809 -0.475 5.117 1.00 94.31 73 ALA A N 1
ATOM 576 C CA . ALA A 1 73 ? 4.769 -0.347 6.567 1.00 94.31 73 ALA A CA 1
ATOM 577 C C . ALA A 1 73 ? 4.525 -1.736 7.172 1.00 94.31 73 ALA A C 1
ATOM 579 O O . ALA A 1 73 ? 3.593 -2.416 6.728 1.00 94.31 73 ALA A O 1
ATOM 580 N N . PRO A 1 74 ? 5.325 -2.171 8.160 1.00 95.19 74 PRO A N 1
ATOM 581 C CA . PRO A 1 74 ? 5.144 -3.477 8.768 1.00 95.19 74 PRO A CA 1
ATOM 582 C C . PRO A 1 74 ? 3.798 -3.510 9.488 1.00 95.19 74 PRO A C 1
ATOM 584 O O . PRO A 1 74 ? 3.484 -2.622 10.280 1.00 95.19 74 PRO A O 1
ATOM 587 N N . LEU A 1 75 ? 3.002 -4.541 9.220 1.00 95.31 75 LEU A N 1
ATOM 588 C CA . LEU A 1 75 ? 1.686 -4.689 9.838 1.00 95.31 75 LEU A CA 1
ATOM 589 C C . LEU A 1 75 ? 1.755 -5.423 11.184 1.00 95.31 75 LEU A C 1
ATOM 591 O O . LEU A 1 75 ? 0.858 -5.279 12.008 1.00 95.31 75 LEU A O 1
ATOM 595 N N . TRP A 1 76 ? 2.829 -6.179 11.433 1.00 94.88 76 TRP A N 1
ATOM 596 C CA . TRP A 1 76 ? 3.014 -6.968 12.656 1.00 94.88 76 TRP A CA 1
ATOM 597 C C . TRP A 1 76 ? 2.854 -6.193 13.980 1.00 94.88 76 TRP A C 1
ATOM 599 O O . TRP A 1 76 ? 2.296 -6.757 14.919 1.00 94.88 76 TRP A O 1
ATOM 609 N N . PRO A 1 77 ? 3.283 -4.921 14.097 1.00 94.31 77 PRO A N 1
ATOM 610 C CA . PRO A 1 77 ? 3.052 -4.139 15.313 1.00 94.31 77 PRO A CA 1
ATOM 611 C C . PRO A 1 77 ? 1.576 -3.775 15.543 1.00 94.31 77 PRO A C 1
ATOM 613 O O . PRO A 1 77 ? 1.173 -3.513 16.669 1.00 94.31 77 PRO A O 1
ATOM 616 N N . MET A 1 78 ? 0.743 -3.786 14.497 1.00 95.62 78 MET A N 1
ATOM 617 C CA . MET A 1 78 ? -0.642 -3.308 14.534 1.00 95.62 78 MET A CA 1
ATOM 618 C C . MET A 1 78 ? -1.599 -4.419 14.989 1.00 95.62 78 MET A C 1
ATOM 620 O O . MET A 1 78 ? -2.446 -4.888 14.224 1.00 95.62 78 MET A O 1
ATOM 624 N N . GLY A 1 79 ? -1.463 -4.854 16.246 1.00 94.75 79 GLY A N 1
ATOM 625 C CA . GLY A 1 79 ? -2.179 -6.012 16.802 1.00 94.75 79 GLY A CA 1
ATOM 626 C C . GLY A 1 79 ? -3.701 -5.973 16.616 1.00 94.75 79 GLY A C 1
ATOM 627 O O . GLY A 1 79 ? -4.312 -7.000 16.317 1.00 94.75 79 GLY A O 1
ATOM 628 N N . GLY A 1 80 ? -4.307 -4.785 16.701 1.00 93.81 80 GLY A N 1
ATOM 629 C CA . GLY A 1 80 ? -5.736 -4.597 16.448 1.00 93.81 80 GLY A CA 1
ATOM 630 C C . GLY A 1 80 ? -6.161 -4.966 15.023 1.00 93.81 80 GLY A C 1
ATOM 631 O O . GLY A 1 80 ? -7.195 -5.598 14.834 1.00 93.81 80 GLY A O 1
ATOM 632 N N . LEU A 1 81 ? -5.337 -4.646 14.021 1.00 96.06 81 LEU A N 1
ATOM 633 C CA . LEU A 1 81 ? -5.595 -5.001 12.622 1.00 96.06 81 LEU A CA 1
ATOM 634 C C . LEU A 1 81 ? -5.262 -6.463 12.327 1.00 96.06 81 LEU A C 1
ATOM 636 O O . LEU A 1 81 ? -5.975 -7.115 11.563 1.00 96.06 81 LEU A O 1
ATOM 640 N N . LEU A 1 82 ? -4.216 -7.008 12.957 1.00 95.25 82 LEU A N 1
ATOM 641 C CA . LEU A 1 82 ? -3.882 -8.428 12.831 1.00 95.25 82 LEU A CA 1
ATOM 642 C C . LEU A 1 82 ? -5.031 -9.337 13.284 1.00 95.25 82 LEU A C 1
ATOM 644 O O . LEU A 1 82 ? -5.234 -10.395 12.693 1.00 95.25 82 LEU A O 1
ATOM 648 N N . ALA A 1 83 ? -5.814 -8.922 14.283 1.00 94.31 83 ALA A N 1
ATOM 649 C CA . ALA A 1 83 ? -6.968 -9.685 14.756 1.00 94.31 83 ALA A CA 1
ATOM 650 C C . ALA A 1 83 ? -8.052 -9.885 13.675 1.00 94.31 83 ALA A C 1
ATOM 652 O O . ALA A 1 83 ? -8.782 -10.878 13.711 1.00 94.31 83 ALA A O 1
ATOM 653 N N . ASP A 1 84 ? -8.141 -8.990 12.685 1.00 95.38 84 ASP A N 1
ATOM 654 C CA . ASP A 1 84 ? -9.063 -9.143 11.555 1.00 95.38 84 ASP A CA 1
ATOM 655 C C . ASP A 1 84 ? -8.522 -10.077 10.463 1.00 95.38 84 ASP A C 1
ATOM 657 O O . ASP A 1 84 ? -9.301 -10.616 9.670 1.00 95.38 84 ASP A O 1
ATOM 661 N N . LEU A 1 85 ? -7.203 -10.302 10.416 1.00 91.75 85 LEU A N 1
ATOM 662 C CA . LEU A 1 85 ? -6.508 -11.102 9.402 1.00 91.75 85 LEU A CA 1
ATOM 663 C C . LEU A 1 85 ? -6.590 -12.610 9.656 1.00 91.75 85 LEU A C 1
ATOM 665 O O . LEU A 1 85 ? -5.618 -13.344 9.477 1.00 91.75 85 LEU A O 1
ATOM 669 N N . LYS A 1 86 ? -7.774 -13.118 10.005 1.00 89.06 86 LYS A N 1
ATOM 670 C CA . LYS A 1 86 ? -7.986 -14.567 10.008 1.00 89.06 86 LYS A CA 1
ATOM 671 C C . LYS A 1 86 ? -7.718 -15.106 8.590 1.00 89.06 86 LYS A C 1
ATOM 673 O O . LYS A 1 86 ? -8.375 -14.633 7.655 1.00 89.06 86 LYS A O 1
ATOM 678 N N . PRO A 1 87 ? -6.776 -16.049 8.398 1.00 87.19 87 PRO A N 1
ATOM 679 C CA . PRO A 1 87 ? -6.426 -16.529 7.068 1.00 87.19 87 PRO A CA 1
ATOM 680 C C . PRO A 1 87 ? -7.634 -17.191 6.404 1.00 87.19 87 PRO A C 1
ATOM 682 O O . PRO A 1 87 ? -8.429 -17.882 7.046 1.00 87.19 87 PRO A O 1
ATOM 685 N N . LEU A 1 88 ? -7.790 -16.953 5.102 1.00 88.00 88 LEU A N 1
ATOM 686 C CA . LEU A 1 88 ? -8.688 -17.753 4.275 1.00 88.00 88 LEU A CA 1
ATOM 687 C C . LEU A 1 88 ? -8.055 -19.125 4.041 1.00 88.00 88 LEU A C 1
ATOM 689 O O . LEU A 1 88 ? -6.838 -19.247 4.076 1.00 88.00 88 LEU A O 1
ATOM 693 N N . ARG A 1 89 ? -8.863 -20.136 3.711 1.00 89.56 89 ARG A N 1
ATOM 694 C CA . ARG A 1 89 ? -8.385 -21.515 3.512 1.00 89.56 89 ARG A CA 1
ATOM 695 C C . ARG A 1 89 ? -7.154 -21.624 2.600 1.00 89.56 89 ARG A C 1
ATOM 697 O O . ARG A 1 89 ? -6.253 -22.392 2.877 1.00 89.56 89 ARG A O 1
ATOM 704 N N . TRP A 1 90 ? -7.102 -20.848 1.518 1.00 86.31 90 TRP A N 1
ATOM 705 C CA . TRP A 1 90 ? -5.965 -20.859 0.589 1.00 86.31 90 TRP A CA 1
ATOM 706 C C . TRP A 1 90 ? -4.725 -20.112 1.115 1.00 86.31 90 TRP A C 1
ATOM 708 O O . TRP A 1 90 ? -3.638 -20.296 0.581 1.00 86.31 90 TRP A O 1
ATOM 718 N N . MET A 1 91 ? -4.877 -19.256 2.131 1.00 88.75 91 MET A N 1
ATOM 719 C CA . MET A 1 91 ? -3.771 -18.553 2.787 1.00 88.75 91 MET A CA 1
ATOM 720 C C . MET A 1 91 ? -3.065 -19.424 3.829 1.00 88.75 91 MET A C 1
ATOM 722 O O . MET A 1 91 ? -1.945 -19.100 4.204 1.00 88.75 91 MET A O 1
ATOM 726 N N . GLU A 1 92 ? -3.704 -20.494 4.314 1.00 87.56 92 GLU A N 1
ATOM 727 C CA . GLU A 1 92 ? -3.157 -21.359 5.372 1.00 87.56 92 GLU A CA 1
ATOM 728 C C . GLU A 1 92 ? -1.823 -22.004 4.965 1.00 87.56 92 GLU A C 1
ATOM 730 O O . GLU A 1 92 ? -0.956 -22.211 5.809 1.00 87.56 92 GLU A O 1
ATOM 735 N N . ASP A 1 93 ? -1.631 -22.236 3.665 1.00 87.75 93 ASP A N 1
ATOM 736 C CA . ASP A 1 93 ? -0.411 -22.825 3.111 1.00 87.75 93 ASP A CA 1
ATOM 737 C C . ASP A 1 93 ? 0.669 -21.782 2.757 1.00 87.75 93 ASP A C 1
ATOM 739 O O . ASP A 1 93 ? 1.773 -22.141 2.332 1.00 87.75 93 ASP A O 1
ATOM 743 N N . LEU A 1 94 ? 0.384 -20.482 2.915 1.00 87.44 94 LEU A N 1
ATOM 744 C CA . LEU A 1 94 ? 1.345 -19.425 2.609 1.00 87.44 94 LEU A CA 1
ATOM 745 C C . LEU A 1 94 ? 2.405 -19.311 3.701 1.00 87.44 94 LEU A C 1
ATOM 747 O O . LEU A 1 94 ? 2.115 -19.145 4.885 1.00 87.44 94 LEU A O 1
ATOM 751 N N . ARG A 1 95 ? 3.668 -19.296 3.277 1.00 89.50 95 ARG A N 1
ATOM 752 C CA . ARG A 1 95 ? 4.801 -18.964 4.142 1.00 89.50 95 ARG A CA 1
ATOM 753 C C . ARG A 1 95 ? 5.079 -17.473 4.042 1.00 89.50 95 ARG A C 1
ATOM 755 O O . ARG A 1 95 ? 5.692 -17.015 3.082 1.00 89.50 95 ARG A O 1
ATOM 762 N N . LEU A 1 96 ? 4.595 -16.722 5.024 1.00 89.69 96 LEU A N 1
ATOM 763 C CA . LEU A 1 96 ? 4.807 -15.280 5.096 1.00 89.69 96 LEU A CA 1
ATOM 764 C C . LEU A 1 96 ? 6.169 -14.982 5.731 1.00 89.69 96 LEU A C 1
ATOM 766 O O . LEU A 1 96 ? 6.386 -15.305 6.896 1.00 89.69 96 LEU A O 1
ATOM 770 N N . ASN A 1 97 ? 7.059 -14.346 4.971 1.00 91.69 97 ASN A N 1
ATOM 771 C CA . ASN A 1 97 ? 8.277 -13.738 5.519 1.00 91.69 97 ASN A CA 1
ATOM 772 C C . ASN A 1 97 ? 7.985 -12.320 6.021 1.00 91.69 97 ASN A C 1
ATOM 774 O O . ASN A 1 97 ? 8.344 -11.964 7.139 1.00 91.69 97 ASN A O 1
ATOM 778 N N . ASP A 1 98 ? 7.257 -11.547 5.213 1.00 93.75 98 ASP A N 1
ATOM 779 C CA . ASP A 1 98 ? 6.898 -10.162 5.491 1.00 93.75 98 ASP A CA 1
ATOM 780 C C . ASP A 1 98 ? 5.391 -9.953 5.329 1.00 93.75 98 ASP A C 1
ATOM 782 O O . ASP A 1 98 ? 4.757 -10.514 4.431 1.00 93.75 98 ASP A O 1
ATOM 786 N N . LEU A 1 99 ? 4.821 -9.110 6.191 1.00 94.50 99 LEU A N 1
ATOM 787 C CA . LEU A 1 99 ? 3.428 -8.686 6.118 1.00 94.50 99 LEU A CA 1
ATOM 788 C C . LEU A 1 99 ? 3.368 -7.170 6.236 1.00 94.50 99 LEU A C 1
ATOM 790 O O . LEU A 1 99 ? 3.686 -6.590 7.276 1.00 94.50 99 LEU A O 1
ATOM 794 N N . ASN A 1 100 ? 2.942 -6.545 5.147 1.00 95.94 100 ASN A N 1
ATOM 795 C CA . ASN A 1 100 ? 3.028 -5.109 4.962 1.00 95.94 100 ASN A CA 1
ATOM 796 C C . ASN A 1 100 ? 1.661 -4.510 4.637 1.00 95.94 100 ASN A C 1
ATOM 798 O O . ASN A 1 100 ? 0.819 -5.151 4.005 1.00 95.94 100 ASN A O 1
ATOM 802 N N . ILE A 1 101 ? 1.479 -3.248 5.016 1.00 95.50 101 ILE A N 1
ATOM 803 C CA . ILE A 1 101 ? 0.344 -2.419 4.621 1.00 95.50 101 ILE A CA 1
ATOM 804 C C . ILE A 1 101 ? 0.821 -1.223 3.792 1.00 95.50 101 ILE A C 1
ATOM 806 O O . ILE A 1 101 ? 1.903 -0.668 3.999 1.00 95.50 101 ILE A O 1
ATOM 810 N N . TRP A 1 102 ? -0.002 -0.840 2.816 1.00 95.31 102 TRP A N 1
ATOM 811 C CA . TRP A 1 102 ? 0.200 0.337 1.978 1.00 95.31 102 TRP A CA 1
ATOM 812 C C . TRP A 1 102 ? -1.024 1.233 2.080 1.00 95.31 102 TRP A C 1
ATOM 814 O O . TRP A 1 102 ? -2.150 0.777 1.886 1.00 95.31 102 TRP A O 1
ATOM 824 N N . LEU A 1 103 ? -0.787 2.514 2.340 1.00 93.94 103 LEU A N 1
ATOM 825 C CA . LEU A 1 103 ? -1.814 3.544 2.455 1.00 93.94 103 LEU A CA 1
ATOM 826 C C . LEU A 1 103 ? -1.363 4.760 1.653 1.00 93.94 103 LEU A C 1
ATOM 828 O O . LEU A 1 103 ? -0.184 5.103 1.653 1.00 93.94 103 LEU A O 1
ATOM 832 N N . GLY A 1 104 ? -2.280 5.421 0.963 1.00 90.31 104 GLY A N 1
ATOM 833 C CA . GLY A 1 104 ? -1.944 6.622 0.211 1.00 90.31 104 GLY A CA 1
ATOM 834 C C . GLY A 1 104 ? -3.161 7.271 -0.418 1.00 90.31 104 GLY A C 1
ATOM 835 O O . GLY A 1 104 ? -4.253 6.707 -0.433 1.00 90.31 104 GLY A O 1
ATOM 836 N N . ASP A 1 105 ? -2.939 8.460 -0.952 1.00 85.75 105 ASP A N 1
ATOM 837 C CA . ASP A 1 105 ? -3.945 9.317 -1.588 1.00 85.75 105 ASP A CA 1
ATOM 838 C C . ASP A 1 105 ? -4.274 8.952 -3.049 1.00 85.75 105 ASP A C 1
ATOM 840 O O . ASP A 1 105 ? -5.147 9.557 -3.663 1.00 85.75 105 ASP A O 1
ATOM 844 N N . GLY A 1 106 ? -3.587 7.954 -3.613 1.00 85.19 106 GLY A N 1
ATOM 845 C CA . GLY A 1 106 ? -3.766 7.506 -4.996 1.00 85.19 106 GLY A CA 1
ATOM 846 C C . GLY A 1 106 ? -2.871 8.202 -6.027 1.00 85.19 106 GLY A C 1
ATOM 847 O O . GLY A 1 106 ? -2.866 7.787 -7.185 1.00 85.19 106 GLY A O 1
ATOM 848 N N . HIS A 1 107 ? -2.064 9.190 -5.632 1.00 81.75 107 HIS A N 1
ATOM 849 C CA . HIS A 1 107 ? -1.154 9.903 -6.536 1.00 81.75 107 HIS A CA 1
ATOM 850 C C . HIS A 1 107 ? 0.256 9.298 -6.589 1.00 81.75 107 HIS A C 1
ATOM 852 O O . HIS A 1 107 ? 1.016 9.572 -7.521 1.00 81.75 107 HIS A O 1
ATOM 858 N N . PHE A 1 108 ? 0.607 8.432 -5.633 1.00 81.19 108 PHE A N 1
ATOM 859 C CA . PHE A 1 108 ? 1.912 7.775 -5.608 1.00 81.19 108 PHE A CA 1
ATOM 860 C C . PHE A 1 108 ? 2.086 6.7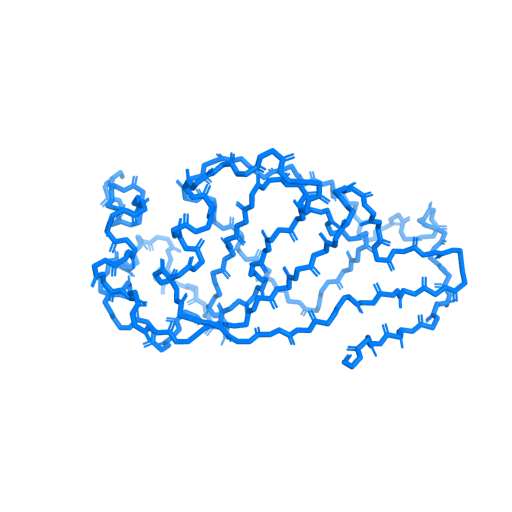51 -6.742 1.00 81.19 108 PHE A C 1
ATOM 862 O O . PHE A 1 108 ? 1.299 5.811 -6.899 1.00 81.19 108 PHE A O 1
ATOM 869 N N . ARG A 1 109 ? 3.188 6.883 -7.491 1.00 81.50 109 ARG A N 1
ATOM 870 C CA . ARG A 1 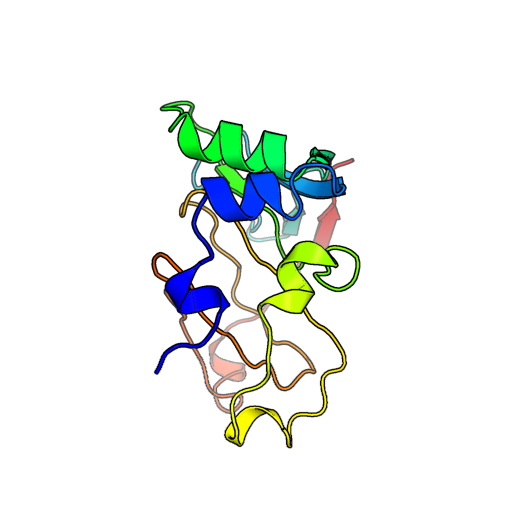109 ? 3.575 5.983 -8.587 1.00 81.50 109 ARG A CA 1
ATOM 871 C C . ARG A 1 109 ? 4.939 5.373 -8.299 1.00 81.50 109 ARG A C 1
ATOM 873 O O . ARG A 1 109 ? 5.934 6.086 -8.237 1.00 81.50 109 ARG A O 1
ATOM 880 N N . ASN A 1 110 ? 4.979 4.048 -8.173 1.00 79.12 110 ASN A N 1
ATOM 881 C CA . ASN A 1 110 ? 6.242 3.331 -8.043 1.00 79.12 110 ASN A CA 1
ATOM 882 C C . ASN A 1 110 ? 6.890 3.137 -9.420 1.00 79.12 110 ASN A C 1
ATOM 884 O O . ASN A 1 110 ? 6.212 3.090 -10.450 1.00 79.12 110 ASN A O 1
ATOM 888 N N . THR A 1 111 ? 8.208 3.037 -9.427 1.00 82.12 111 THR A N 1
ATOM 889 C CA . THR A 1 111 ? 9.013 2.878 -10.637 1.00 82.12 111 THR A CA 1
ATOM 890 C C . THR A 1 111 ? 8.960 1.430 -11.116 1.00 82.12 111 THR A C 1
ATOM 892 O O . THR A 1 111 ? 8.577 0.536 -10.360 1.00 82.12 111 THR A O 1
ATOM 895 N N . LEU A 1 112 ? 9.331 1.169 -12.371 1.00 86.62 112 LEU A N 1
ATOM 896 C CA . LEU A 1 112 ? 9.526 -0.208 -12.820 1.00 86.62 112 LEU A CA 1
ATOM 897 C C . LEU A 1 112 ? 10.737 -0.807 -12.086 1.00 86.62 112 LEU A C 1
ATOM 899 O O . LEU A 1 112 ? 11.832 -0.250 -12.146 1.00 86.62 112 LEU A O 1
ATOM 903 N N . HIS A 1 113 ? 10.522 -1.925 -11.401 1.00 86.94 113 HIS A N 1
ATOM 904 C CA . HIS A 1 113 ? 11.525 -2.676 -10.646 1.00 86.94 113 HIS A CA 1
ATOM 905 C C . HIS A 1 113 ? 11.137 -4.161 -10.625 1.00 86.94 113 HIS A C 1
ATOM 907 O O . HIS A 1 113 ? 10.067 -4.535 -11.107 1.00 86.94 113 HIS A O 1
ATOM 913 N N . PHE A 1 114 ? 12.018 -4.989 -10.070 1.00 90.12 114 PHE A N 1
ATOM 914 C CA . PHE A 1 114 ? 11.728 -6.369 -9.703 1.00 90.12 114 PHE A CA 1
ATOM 915 C C . PHE A 1 114 ? 12.145 -6.589 -8.247 1.00 90.12 114 PHE A C 1
ATOM 917 O O . PHE A 1 114 ? 13.046 -5.906 -7.755 1.00 90.12 114 PHE A O 1
ATOM 924 N N . ASP A 1 115 ? 11.510 -7.554 -7.592 1.00 90.56 115 ASP A N 1
ATOM 925 C CA . ASP A 1 115 ? 11.826 -7.975 -6.230 1.00 90.56 115 ASP A CA 1
ATOM 926 C C . ASP A 1 115 ? 12.344 -9.421 -6.243 1.00 90.56 115 ASP A C 1
ATOM 928 O O . ASP A 1 115 ? 11.957 -10.199 -7.119 1.00 90.56 115 ASP A O 1
ATOM 932 N N . PRO A 1 116 ? 13.187 -9.824 -5.277 1.00 90.75 116 PRO A N 1
ATOM 933 C CA . PRO A 1 116 ? 13.638 -11.208 -5.135 1.00 90.75 116 PRO A CA 1
ATOM 934 C C . PRO A 1 116 ? 12.613 -12.106 -4.409 1.00 90.75 116 PRO A C 1
ATOM 936 O O . PRO A 1 116 ? 12.981 -13.180 -3.938 1.00 90.75 116 PRO A O 1
ATOM 939 N N . TYR A 1 117 ? 11.356 -11.665 -4.278 1.00 91.12 117 TYR A N 1
ATOM 940 C CA . TYR A 1 117 ? 10.324 -12.306 -3.459 1.00 91.12 117 TYR A CA 1
ATOM 941 C C . TYR A 1 117 ? 9.090 -12.695 -4.277 1.00 91.12 117 TYR A C 1
ATOM 943 O O . TYR A 1 117 ? 8.669 -11.963 -5.176 1.00 91.12 117 TYR A O 1
ATOM 951 N N . ASP A 1 118 ? 8.450 -13.797 -3.883 1.00 92.44 118 ASP A N 1
ATOM 952 C CA . ASP A 1 118 ? 7.112 -14.169 -4.346 1.00 92.44 118 ASP A CA 1
ATOM 953 C C . ASP A 1 118 ? 6.059 -13.316 -3.624 1.00 92.44 118 ASP A C 1
ATOM 955 O O . ASP A 1 118 ? 5.577 -13.643 -2.539 1.00 92.44 118 ASP A O 1
ATOM 959 N N . ASN A 1 119 ? 5.724 -12.171 -4.217 1.00 93.50 119 ASN A N 1
ATOM 960 C CA . ASN A 1 119 ? 4.794 -11.217 -3.623 1.00 93.50 119 ASN A CA 1
ATOM 961 C C . ASN A 1 119 ? 3.329 -11.634 -3.829 1.00 93.50 119 ASN A C 1
ATOM 963 O O . ASN A 1 119 ? 2.864 -11.774 -4.961 1.00 93.50 119 ASN A O 1
ATOM 967 N N . PHE A 1 120 ? 2.560 -11.698 -2.738 1.00 92.31 120 PHE A N 1
ATOM 968 C CA . PHE A 1 120 ? 1.098 -11.739 -2.793 1.00 92.31 120 PHE A CA 1
ATOM 969 C C . PHE A 1 120 ? 0.517 -10.351 -2.495 1.00 92.31 120 PHE A C 1
ATOM 971 O O . PHE A 1 120 ? 0.460 -9.914 -1.345 1.00 92.31 120 PHE A O 1
ATOM 978 N N . LEU A 1 121 ? 0.075 -9.638 -3.534 1.00 93.56 121 LEU A N 1
ATOM 979 C CA . LEU A 1 121 ? -0.538 -8.319 -3.382 1.00 93.56 121 LEU A CA 1
ATOM 980 C C . LEU A 1 121 ? -2.052 -8.442 -3.167 1.00 93.56 121 LEU A C 1
ATOM 982 O O . LEU A 1 121 ? -2.781 -8.844 -4.072 1.00 93.56 121 LEU A O 1
ATOM 986 N N . CYS A 1 122 ? -2.535 -8.024 -1.996 1.00 92.38 122 CYS A N 1
ATOM 987 C CA . CYS A 1 122 ? -3.961 -8.015 -1.676 1.00 92.38 122 CYS A CA 1
ATOM 988 C C . CYS A 1 122 ? -4.520 -6.585 -1.615 1.00 92.38 122 CYS A C 1
ATOM 990 O O . CYS A 1 122 ? -4.143 -5.796 -0.749 1.00 92.38 122 CYS A O 1
ATOM 992 N N . GLN A 1 123 ? -5.434 -6.240 -2.527 1.00 94.25 123 GLN A N 1
ATOM 993 C CA . GLN A 1 123 ? -6.105 -4.940 -2.529 1.00 94.25 123 GLN A CA 1
ATOM 994 C C . GLN A 1 123 ? -7.402 -5.002 -1.713 1.00 94.25 123 GLN A C 1
ATOM 996 O O . GLN A 1 123 ? -8.353 -5.670 -2.103 1.00 94.25 123 GLN A O 1
ATOM 1001 N N . VAL A 1 124 ? -7.448 -4.270 -0.595 1.00 94.19 124 VAL A N 1
ATOM 1002 C CA . VAL A 1 124 ? -8.607 -4.259 0.321 1.00 94.19 124 VAL A CA 1
ATOM 1003 C C . VAL A 1 124 ? -9.610 -3.152 -0.029 1.00 94.19 124 VAL A C 1
ATOM 1005 O O . VAL A 1 124 ? -10.812 -3.392 -0.083 1.00 94.19 124 VAL A O 1
ATOM 1008 N N . ARG A 1 125 ? -9.128 -1.935 -0.319 1.00 92.44 125 ARG A N 1
ATOM 1009 C CA . ARG A 1 125 ? -9.944 -0.766 -0.703 1.00 92.44 125 ARG A CA 1
ATOM 1010 C C . ARG A 1 125 ? -9.277 0.010 -1.843 1.00 92.44 125 ARG A C 1
ATOM 1012 O O . ARG A 1 125 ? -8.057 -0.031 -1.985 1.00 92.44 125 ARG A O 1
ATOM 1019 N N . GLY A 1 126 ? -10.078 0.732 -2.626 1.00 92.44 126 GLY A N 1
ATOM 1020 C CA . GLY A 1 126 ? -9.598 1.534 -3.755 1.00 92.44 126 GLY A CA 1
ATOM 1021 C C . GLY A 1 126 ? -9.236 0.685 -4.974 1.00 92.44 126 GLY A C 1
ATOM 1022 O O . GLY A 1 126 ? -9.913 -0.292 -5.274 1.00 92.44 126 GLY A O 1
ATOM 1023 N N . SER A 1 127 ? -8.182 1.076 -5.686 1.00 93.00 127 SER A N 1
ATOM 1024 C CA . SER A 1 127 ? -7.693 0.371 -6.874 1.00 93.00 127 SER A CA 1
ATOM 1025 C C . SER A 1 127 ? -6.176 0.480 -6.976 1.00 93.00 127 SER A C 1
ATOM 1027 O O . SER A 1 127 ? -5.610 1.529 -6.663 1.00 93.00 127 SER A O 1
ATOM 1029 N N . LYS A 1 128 ? -5.520 -0.566 -7.486 1.00 93.00 128 LYS A N 1
ATOM 1030 C CA . LYS A 1 128 ? -4.092 -0.544 -7.817 1.00 93.00 128 LYS A CA 1
ATOM 1031 C C . LYS A 1 128 ? -3.905 -0.889 -9.290 1.00 93.00 128 LYS A C 1
ATOM 1033 O O . LYS A 1 128 ? -4.284 -1.969 -9.724 1.00 93.00 128 LYS A O 1
ATOM 1038 N N . HIS A 1 129 ? -3.304 0.022 -10.048 1.00 94.06 129 HIS A N 1
ATOM 1039 C CA . HIS A 1 129 ? -2.877 -0.258 -11.415 1.00 94.06 129 HIS A CA 1
ATOM 1040 C C . HIS A 1 129 ? -1.472 -0.868 -11.388 1.00 94.06 129 HIS A C 1
ATOM 1042 O O . HIS A 1 129 ? -0.558 -0.274 -10.809 1.00 94.06 129 HIS A O 1
ATOM 1048 N N . VAL A 1 130 ? -1.299 -2.037 -12.007 1.00 94.44 130 VAL A N 1
ATOM 1049 C CA . VAL A 1 130 ? -0.019 -2.756 -12.062 1.00 94.44 130 VAL A CA 1
ATOM 1050 C C . VAL A 1 130 ? 0.331 -3.040 -13.517 1.00 94.44 130 VAL A C 1
ATOM 1052 O O . VAL A 1 130 ? -0.479 -3.590 -14.257 1.00 94.44 130 VAL A O 1
ATOM 1055 N N . LEU A 1 131 ? 1.551 -2.674 -13.907 1.00 94.25 131 LEU A N 1
ATOM 1056 C CA . LEU A 1 131 ? 2.129 -3.005 -15.203 1.00 94.25 131 LEU A CA 1
ATOM 1057 C C . LEU A 1 131 ? 3.200 -4.076 -14.989 1.00 94.25 131 LEU A C 1
ATOM 1059 O O . LEU A 1 131 ? 4.174 -3.832 -14.278 1.00 94.25 131 LEU A O 1
ATOM 1063 N N . LEU A 1 132 ? 2.996 -5.257 -15.573 1.00 95.00 132 LEU A N 1
ATOM 1064 C CA . LEU A 1 132 ? 3.877 -6.413 -15.411 1.00 95.00 132 LEU A CA 1
ATOM 1065 C C . LEU A 1 132 ? 4.597 -6.729 -16.717 1.00 95.00 132 LEU A C 1
ATOM 1067 O O . LEU A 1 132 ? 3.996 -6.716 -17.791 1.00 95.00 132 LEU A O 1
ATOM 1071 N N . TYR A 1 133 ? 5.875 -7.076 -16.595 1.00 94.62 133 TYR A N 1
ATOM 1072 C CA . TYR A 1 133 ? 6.697 -7.572 -17.689 1.00 94.62 133 TYR A CA 1
ATOM 1073 C C . TYR A 1 133 ? 7.283 -8.927 -17.293 1.00 94.62 133 TYR A C 1
ATOM 1075 O O . TYR A 1 133 ? 7.813 -9.049 -16.186 1.00 94.62 133 TYR A O 1
ATOM 1083 N N . PRO A 1 134 ? 7.213 -9.951 -18.160 1.00 94.88 134 PRO A N 1
ATOM 1084 C CA . PRO A 1 134 ? 7.837 -11.231 -17.861 1.00 94.88 134 PRO A CA 1
ATOM 1085 C C . PRO A 1 134 ? 9.373 -11.093 -17.830 1.00 94.88 134 PRO A C 1
ATOM 1087 O O . PRO A 1 134 ? 9.929 -10.322 -18.615 1.00 94.88 134 PRO A O 1
ATOM 1090 N N . PRO A 1 135 ? 10.100 -11.886 -17.020 1.00 92.00 135 PRO A N 1
ATOM 1091 C CA . PRO A 1 135 ? 11.568 -11.819 -16.956 1.00 92.00 135 PRO A CA 1
ATOM 1092 C C . PRO A 1 135 ? 12.268 -11.989 -18.318 1.00 92.00 135 PRO A C 1
ATOM 1094 O O . PRO A 1 135 ? 13.331 -11.419 -18.567 1.00 92.00 135 PRO A O 1
ATOM 1097 N N . ALA A 1 136 ? 11.643 -12.731 -19.239 1.00 94.50 136 ALA A N 1
ATOM 1098 C CA . ALA A 1 136 ? 12.157 -12.972 -20.584 1.00 94.50 136 ALA A CA 1
ATOM 1099 C C . ALA A 1 136 ? 12.362 -11.691 -21.417 1.00 94.50 136 ALA A C 1
ATOM 1101 O O . ALA A 1 136 ? 13.204 -11.691 -22.310 1.00 94.50 136 ALA A O 1
ATOM 1102 N N . VAL A 1 137 ? 11.646 -10.595 -21.126 1.00 94.25 137 VAL A N 1
ATOM 1103 C CA . VAL A 1 137 ? 11.766 -9.340 -21.893 1.00 94.25 137 VAL A CA 1
ATOM 1104 C C . VAL A 1 137 ? 12.756 -8.342 -21.291 1.00 94.25 137 VAL A C 1
ATOM 1106 O O . VAL A 1 137 ? 12.823 -7.211 -21.763 1.00 94.25 137 VAL A O 1
ATOM 1109 N N . HIS A 1 138 ? 13.542 -8.723 -20.275 1.00 88.62 138 HIS A N 1
ATOM 1110 C CA . HIS A 1 138 ? 14.438 -7.796 -19.564 1.00 88.62 138 HIS A CA 1
ATOM 1111 C C . HIS A 1 138 ? 15.382 -7.007 -20.491 1.00 88.62 138 HIS A C 1
ATOM 1113 O O . HIS A 1 138 ? 15.651 -5.833 -20.236 1.00 88.62 138 HIS A O 1
ATOM 1119 N N . SER A 1 139 ? 15.842 -7.615 -21.591 1.00 89.50 139 SER A N 1
ATOM 1120 C CA . SER A 1 139 ? 16.719 -6.980 -22.584 1.00 89.50 139 SER A CA 1
ATOM 1121 C C . SER A 1 139 ? 16.054 -5.816 -23.330 1.00 89.50 139 SER A C 1
ATOM 1123 O O . SER A 1 139 ? 16.748 -4.917 -23.797 1.00 89.50 139 SER A O 1
ATOM 1125 N N . ALA A 1 140 ? 14.721 -5.793 -23.396 1.00 92.25 140 ALA A N 1
ATOM 1126 C CA . ALA A 1 140 ? 13.924 -4.736 -24.014 1.00 92.25 140 ALA A CA 1
ATOM 1127 C C . ALA A 1 140 ? 13.430 -3.676 -23.010 1.00 92.25 140 ALA A C 1
ATOM 1129 O O . ALA A 1 140 ? 12.736 -2.741 -23.401 1.00 92.25 140 ALA A O 1
ATOM 1130 N N . LEU A 1 141 ? 13.765 -3.801 -21.718 1.00 89.19 141 LEU A N 1
ATOM 1131 C CA . LEU A 1 141 ? 13.339 -2.850 -20.680 1.00 89.19 141 LEU A CA 1
ATOM 1132 C C . LEU A 1 141 ? 14.322 -1.688 -20.475 1.00 89.19 141 LEU A C 1
ATOM 1134 O O . LEU A 1 141 ? 14.036 -0.789 -19.686 1.00 89.19 141 LEU A O 1
ATOM 1138 N N . TYR A 1 142 ? 15.465 -1.695 -21.174 1.00 85.38 142 TYR A N 1
ATOM 1139 C CA . TYR A 1 142 ? 16.467 -0.617 -21.176 1.00 85.38 142 TYR A CA 1
ATOM 1140 C C . TYR A 1 142 ? 16.853 -0.117 -19.772 1.00 85.38 142 TYR A C 1
ATOM 1142 O O . TYR A 1 142 ? 17.042 1.083 -19.553 1.00 85.38 142 TYR A O 1
ATOM 1150 N N . TYR A 1 143 ? 16.952 -1.021 -18.793 1.00 78.56 143 TYR A N 1
ATOM 1151 C CA . TYR A 1 143 ? 17.343 -0.631 -17.444 1.00 78.56 143 TYR A CA 1
ATOM 1152 C C . TYR A 1 143 ? 18.785 -0.097 -17.458 1.00 78.56 143 TYR A C 1
ATOM 1154 O O . TYR A 1 143 ? 19.699 -0.708 -18.009 1.00 78.56 143 TYR A O 1
ATOM 1162 N N . GLY A 1 144 ? 18.987 1.078 -16.865 1.00 74.56 144 GLY A N 1
ATOM 1163 C CA . GLY A 1 144 ? 20.292 1.720 -16.733 1.00 74.56 144 GLY A CA 1
ATOM 1164 C C . GLY A 1 144 ? 20.711 1.801 -15.271 1.00 74.56 144 GLY A C 1
ATOM 1165 O O . GLY A 1 144 ? 19.862 1.871 -14.380 1.00 74.56 144 GLY A O 1
ATOM 1166 N N . LYS A 1 145 ? 22.022 1.833 -15.009 1.00 72.44 145 LYS A N 1
ATOM 1167 C CA . LYS A 1 145 ? 22.526 2.160 -13.668 1.00 72.44 145 LYS A CA 1
ATOM 1168 C C . LYS A 1 145 ? 22.103 3.588 -13.319 1.00 72.44 145 LYS A C 1
ATOM 1170 O O . LYS A 1 145 ? 22.426 4.520 -14.050 1.00 72.44 145 LYS A O 1
ATOM 1175 N N . ARG A 1 146 ? 21.407 3.754 -12.197 1.00 76.75 146 ARG A N 1
ATOM 1176 C CA . ARG A 1 146 ? 21.036 5.057 -11.633 1.00 76.75 146 ARG A CA 1
ATOM 1177 C C . ARG A 1 146 ? 21.629 5.184 -10.243 1.00 76.75 146 ARG A C 1
ATOM 1179 O O . ARG A 1 146 ? 21.731 4.193 -9.524 1.00 76.75 146 ARG A O 1
ATOM 1186 N N . ARG A 1 147 ? 22.013 6.401 -9.866 1.00 80.62 147 ARG A N 1
ATOM 1187 C CA . ARG A 1 147 ? 22.368 6.706 -8.474 1.00 80.62 147 ARG A CA 1
ATOM 1188 C C . ARG A 1 147 ? 21.094 6.714 -7.635 1.00 80.62 147 ARG A C 1
ATOM 1190 O O . ARG A 1 147 ? 20.133 7.346 -8.053 1.00 80.62 147 ARG A O 1
ATOM 1197 N N . ASP A 1 148 ? 21.080 6.039 -6.494 1.00 78.25 148 ASP A N 1
ATOM 1198 C CA . ASP A 1 148 ? 19.974 6.120 -5.533 1.00 78.25 148 ASP A CA 1
ATOM 1199 C C . ASP A 1 148 ? 20.335 7.168 -4.472 1.00 78.25 148 ASP A C 1
ATOM 1201 O O . ASP A 1 148 ? 21.371 7.051 -3.816 1.00 78.25 148 ASP A O 1
ATOM 1205 N N . ILE A 1 149 ? 19.546 8.239 -4.382 1.00 81.25 149 ILE A N 1
ATOM 1206 C CA . ILE A 1 149 ? 19.777 9.371 -3.484 1.00 81.25 149 ILE A CA 1
ATOM 1207 C C . ILE A 1 149 ? 18.586 9.474 -2.539 1.00 81.25 149 ILE A C 1
ATOM 1209 O O . ILE A 1 149 ? 17.480 9.809 -2.960 1.00 81.25 149 ILE A O 1
ATOM 1213 N N . GLN A 1 150 ? 18.824 9.224 -1.254 1.00 80.62 150 GLN A N 1
ATOM 1214 C CA . GLN A 1 150 ? 17.841 9.437 -0.199 1.00 80.62 150 GLN A CA 1
ATOM 1215 C C . GLN A 1 150 ? 17.950 10.870 0.321 1.00 80.62 150 GLN A C 1
ATOM 1217 O O . GLN A 1 150 ? 19.010 11.267 0.802 1.00 80.62 150 GLN A O 1
ATOM 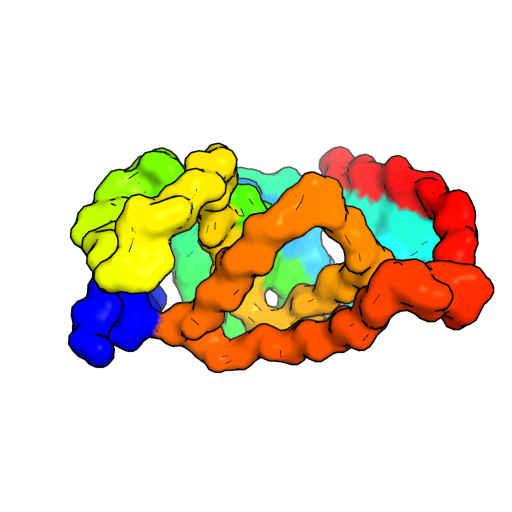1222 N N . ALA A 1 151 ? 16.866 11.643 0.228 1.00 73.38 151 ALA A N 1
ATOM 1223 C CA . ALA A 1 151 ? 16.788 12.925 0.917 1.00 73.38 151 ALA A CA 1
ATOM 1224 C C . ALA A 1 151 ? 16.771 12.699 2.439 1.00 73.38 151 ALA A C 1
ATOM 1226 O O . ALA A 1 151 ? 16.107 11.768 2.915 1.00 73.38 151 ALA A O 1
ATOM 1227 N N . HIS A 1 152 ? 17.522 13.532 3.160 1.00 66.31 152 HIS A N 1
ATOM 1228 C CA . HIS A 1 152 ? 17.592 13.554 4.622 1.00 66.31 152 HIS A CA 1
ATOM 1229 C C . HIS A 1 152 ? 16.489 14.423 5.220 1.00 66.31 152 HIS A C 1
ATOM 1231 O O . HIS A 1 152 ? 16.154 15.454 4.590 1.00 66.31 152 HIS A O 1
#

Sequence (152 aa):
EGWGPTVRWDADHLQEMAGAEPLEVTVVTQAGSFEVRNDRIERPPKSVMKLGDLIRLLRLKTDANLTIYSRQAPLWPMGGLLADLKPLRWMEDLRLNDLNIWLGDGHFRNTLHFDPYDNFLCQVRGSKHVLLYPPAVHSALYYGKRRDIQAH

pLDDT: mean 87.55, std 9.46, range [57.97, 97.75]

InterPro domains:
  IPR003347 JmjC domain [PS51184] (74-152)
  IPR014710 RmlC-like jelly roll fold [G3DSA:2.60.120.10] (1-152)
  IPR041667 Cupin-like domain 8 [PF13621] (8-145)